Protein AF-A0A2R6XZ81-F1 (afdb_monomer_lite)

Structure (mmCIF, N/CA/C/O backbone):
data_AF-A0A2R6XZ81-F1
#
_entry.id   AF-A0A2R6XZ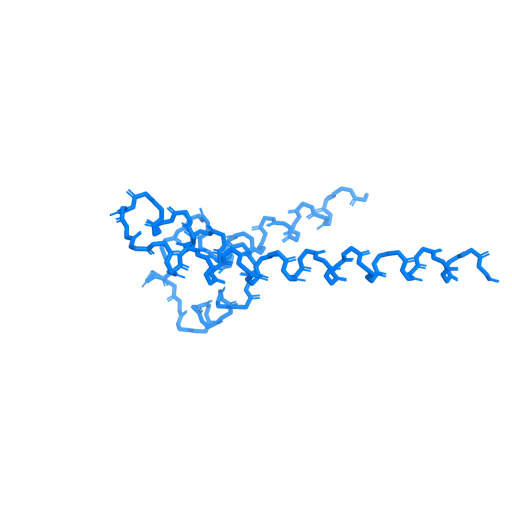81-F1
#
loop_
_atom_site.group_PDB
_atom_site.id
_atom_site.type_symbol
_atom_site.label_atom_id
_atom_site.label_alt_id
_atom_site.label_comp_id
_atom_site.label_asym_id
_atom_site.label_entity_id
_atom_site.label_seq_id
_atom_site.pdbx_PDB_ins_code
_atom_site.Cartn_x
_atom_site.Cartn_y
_atom_site.Cartn_z
_atom_site.occupancy
_atom_site.B_iso_or_equiv
_atom_site.auth_seq_id
_atom_site.auth_comp_id
_atom_site.auth_asym_id
_atom_site.auth_atom_id
_atom_site.pdbx_PDB_model_num
ATOM 1 N N . MET A 1 1 ? 1.651 -22.716 -12.404 1.00 56.50 1 MET A N 1
ATOM 2 C CA . MET A 1 1 ? 2.355 -21.642 -11.665 1.00 56.50 1 MET A CA 1
ATOM 3 C C . MET A 1 1 ? 1.654 -20.278 -11.715 1.00 56.50 1 MET A C 1
ATOM 5 O O . MET A 1 1 ? 1.731 -19.588 -10.715 1.00 56.50 1 MET A O 1
ATOM 9 N N . MET A 1 2 ? 0.929 -19.891 -12.780 1.00 68.75 2 MET A N 1
ATOM 10 C CA . MET A 1 2 ? 0.294 -18.554 -12.854 1.00 68.75 2 MET A CA 1
ATOM 11 C C . MET A 1 2 ? -0.866 -18.309 -11.869 1.00 68.75 2 MET A C 1
ATOM 13 O O . MET A 1 2 ? -0.987 -17.209 -11.348 1.00 68.75 2 MET A O 1
ATOM 17 N N . VAL A 1 3 ? -1.682 -19.325 -11.562 1.00 85.81 3 VAL A N 1
ATOM 18 C CA . VAL A 1 3 ? -2.903 -19.151 -10.745 1.00 85.81 3 VAL A CA 1
ATOM 19 C C . VAL A 1 3 ? -2.604 -18.608 -9.346 1.00 85.81 3 VAL A C 1
ATOM 21 O O . VAL A 1 3 ? -3.291 -17.707 -8.879 1.00 85.81 3 VAL A O 1
ATOM 24 N N . LEU A 1 4 ? -1.555 -19.114 -8.691 1.00 88.19 4 LEU A N 1
ATOM 25 C CA . LEU A 1 4 ? -1.205 -18.686 -7.338 1.00 88.19 4 LEU A CA 1
ATOM 26 C C . LEU A 1 4 ? -0.783 -17.211 -7.318 1.00 88.19 4 LEU A C 1
ATOM 28 O O . LEU A 1 4 ? -1.281 -16.441 -6.505 1.00 88.19 4 LEU A O 1
ATOM 32 N N . SER A 1 5 ? 0.076 -16.802 -8.253 1.00 86.00 5 SER A N 1
ATOM 33 C CA . SER A 1 5 ? 0.504 -15.408 -8.393 1.00 86.00 5 SER A CA 1
ATOM 34 C C . SER A 1 5 ? -0.678 -14.478 -8.665 1.00 86.00 5 SER A C 1
ATOM 36 O O . SER A 1 5 ? -0.782 -13.430 -8.036 1.00 86.00 5 SER A O 1
ATOM 38 N N . SER A 1 6 ? -1.602 -14.877 -9.543 1.00 89.12 6 SER A N 1
ATOM 39 C CA . SER A 1 6 ? -2.812 -14.102 -9.829 1.00 89.12 6 SER A CA 1
ATOM 40 C C . SER A 1 6 ? -3.709 -13.955 -8.600 1.00 89.12 6 SER A C 1
ATOM 42 O O . SER A 1 6 ? -4.175 -12.854 -8.328 1.00 89.12 6 SER A O 1
ATOM 44 N N . LEU A 1 7 ? -3.906 -15.025 -7.821 1.00 91.88 7 LEU A N 1
ATOM 45 C CA . LEU A 1 7 ? -4.686 -14.971 -6.580 1.00 91.88 7 LEU A CA 1
ATOM 46 C C . LEU A 1 7 ? -4.053 -14.032 -5.550 1.00 91.88 7 LEU A C 1
ATOM 48 O O . LEU A 1 7 ? -4.763 -13.239 -4.936 1.00 91.88 7 LEU A O 1
ATOM 52 N N . PHE A 1 8 ? -2.727 -14.070 -5.400 1.00 90.56 8 PHE A N 1
ATOM 53 C CA . PHE A 1 8 ? -2.019 -13.148 -4.513 1.00 90.56 8 PHE A CA 1
ATOM 54 C C . PHE A 1 8 ? -2.166 -11.695 -4.962 1.00 90.56 8 PHE A C 1
ATOM 56 O O . PHE A 1 8 ? -2.486 -10.836 -4.143 1.00 90.56 8 PHE A O 1
ATOM 63 N N . VAL A 1 9 ? -1.969 -11.407 -6.250 1.00 90.00 9 VAL A N 1
ATOM 64 C CA . VAL A 1 9 ? -2.071 -10.038 -6.776 1.00 90.00 9 VAL A CA 1
ATOM 65 C C . VAL A 1 9 ? -3.494 -9.506 -6.633 1.00 90.00 9 VAL A C 1
ATOM 67 O O . VAL A 1 9 ? -3.685 -8.414 -6.101 1.00 90.00 9 VAL A O 1
ATOM 70 N N . VAL A 1 10 ? -4.501 -10.277 -7.048 1.00 92.50 10 VAL A N 1
ATOM 71 C CA . VAL A 1 10 ? -5.906 -9.853 -6.972 1.00 92.50 10 VAL A CA 1
ATOM 72 C C . VAL A 1 10 ? -6.349 -9.702 -5.518 1.00 92.50 10 VAL A C 1
ATOM 74 O O . VAL A 1 10 ? -6.897 -8.663 -5.159 1.00 92.50 10 VAL A O 1
ATOM 77 N N . GLY A 1 11 ? -6.049 -10.682 -4.662 1.00 92.00 11 GLY A N 1
ATOM 78 C CA . GLY A 1 11 ? -6.424 -10.649 -3.248 1.00 92.00 11 GLY A CA 1
ATOM 79 C C . GLY A 1 11 ? -5.795 -9.480 -2.489 1.00 92.00 11 GLY A C 1
ATOM 80 O O . GLY A 1 11 ? -6.479 -8.797 -1.732 1.00 92.00 11 GLY A O 1
ATOM 81 N N . THR A 1 12 ? -4.514 -9.190 -2.729 1.00 91.50 12 THR A N 1
ATOM 82 C CA . THR A 1 12 ? -3.844 -8.037 -2.100 1.00 91.50 12 THR A CA 1
ATOM 83 C C . THR A 1 12 ? -4.348 -6.703 -2.645 1.00 91.50 12 THR A C 1
ATOM 85 O O . THR A 1 12 ? -4.524 -5.769 -1.870 1.00 91.50 12 THR A O 1
ATOM 88 N N . SER A 1 13 ? -4.672 -6.618 -3.939 1.00 90.62 13 SER A N 1
ATOM 89 C CA . SER A 1 13 ? -5.272 -5.415 -4.540 1.00 90.62 13 SER A CA 1
ATOM 90 C C . SER A 1 13 ? -6.669 -5.129 -3.982 1.00 90.62 13 SER A C 1
ATOM 92 O O . SER A 1 13 ? -7.016 -3.982 -3.714 1.00 90.62 13 SER A O 1
ATOM 94 N N . MET A 1 14 ? -7.458 -6.179 -3.757 1.00 91.62 14 MET A N 1
ATOM 95 C CA . MET A 1 14 ? -8.745 -6.110 -3.071 1.00 91.62 14 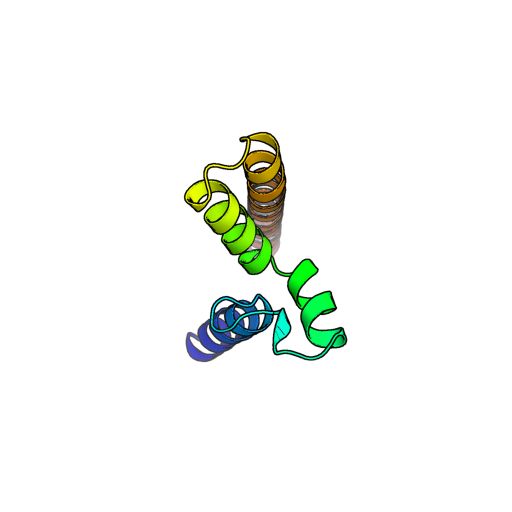MET A CA 1
ATOM 96 C C . MET A 1 14 ? -8.590 -5.602 -1.633 1.00 91.62 14 MET A C 1
ATOM 98 O O . MET A 1 14 ? -9.216 -4.615 -1.259 1.00 91.62 14 MET A O 1
ATOM 102 N N . LEU A 1 15 ? -7.704 -6.220 -0.843 1.00 92.12 15 LEU A N 1
ATOM 103 C CA . LEU A 1 15 ? -7.436 -5.800 0.539 1.00 92.12 15 LEU A CA 1
ATOM 104 C C . LEU A 1 15 ? -6.928 -4.357 0.637 1.00 92.12 15 LEU A C 1
ATOM 106 O O . LEU A 1 15 ? -7.239 -3.672 1.603 1.00 92.12 15 LEU A O 1
ATOM 110 N N . ALA A 1 16 ? -6.177 -3.898 -0.360 1.00 91.25 16 ALA A N 1
ATOM 111 C CA . ALA A 1 16 ? -5.663 -2.539 -0.441 1.00 91.25 16 ALA A CA 1
ATOM 112 C C . ALA A 1 16 ? -6.711 -1.476 -0.822 1.00 91.25 16 ALA A C 1
ATOM 114 O O . ALA A 1 16 ? -6.382 -0.295 -0.817 1.00 91.25 16 ALA A O 1
ATOM 115 N N . GLY A 1 17 ? -7.943 -1.869 -1.169 1.00 90.00 17 GLY A N 1
ATOM 116 C CA . GLY A 1 17 ? -9.000 -0.931 -1.560 1.00 90.00 17 GLY A CA 1
ATOM 117 C C . GLY A 1 17 ? -8.998 -0.545 -3.043 1.00 90.00 17 GLY A C 1
ATOM 118 O O . GLY A 1 17 ? -9.633 0.431 -3.422 1.00 90.00 17 GLY A O 1
ATOM 119 N N . ALA A 1 18 ? -8.334 -1.307 -3.922 1.00 89.56 18 ALA A N 1
ATOM 120 C CA . ALA A 1 18 ? -8.348 -1.011 -5.364 1.00 89.56 18 ALA A CA 1
ATOM 121 C C . ALA A 1 18 ? -9.723 -1.243 -6.021 1.00 89.56 18 ALA A C 1
ATOM 123 O O . ALA A 1 18 ? -9.984 -0.740 -7.109 1.00 89.56 18 ALA A O 1
ATOM 124 N N . PHE A 1 19 ? -10.588 -2.033 -5.379 1.00 90.00 19 PHE A N 1
ATOM 125 C CA . PHE A 1 19 ? -11.893 -2.443 -5.909 1.00 90.00 19 PHE A CA 1
ATOM 126 C C . PHE A 1 19 ? -13.071 -1.756 -5.201 1.00 90.00 19 PHE A C 1
ATOM 128 O O . PHE A 1 19 ? -14.183 -1.764 -5.722 1.00 90.00 19 PHE A O 1
ATOM 135 N N . TRP A 1 20 ? -12.849 -1.190 -4.013 1.00 88.12 20 TRP A N 1
ATOM 136 C CA . TRP A 1 20 ? -13.879 -0.583 -3.167 1.00 88.12 20 TRP A CA 1
ATOM 137 C C . TRP A 1 20 ? -13.263 0.456 -2.229 1.00 88.12 20 TRP A C 1
ATOM 139 O O . TRP A 1 20 ? -12.087 0.356 -1.887 1.00 88.12 20 TRP A O 1
ATOM 149 N N . SER A 1 21 ? -14.067 1.411 -1.749 1.00 87.25 21 SER A N 1
ATOM 150 C CA . SER A 1 21 ? -13.603 2.332 -0.704 1.00 87.25 21 SER A CA 1
ATOM 151 C C . SER A 1 21 ? -13.352 1.586 0.608 1.00 87.25 21 SER A C 1
ATOM 153 O O . SER A 1 21 ? -14.174 0.765 1.030 1.00 87.25 21 SER A O 1
ATOM 155 N N . LEU A 1 22 ? -12.236 1.894 1.274 1.00 88.56 22 LEU A N 1
ATOM 156 C CA . LEU A 1 22 ? -11.876 1.303 2.566 1.00 88.56 22 LEU A CA 1
ATOM 157 C C . LEU A 1 22 ? -12.872 1.666 3.683 1.00 88.56 22 LEU A C 1
ATOM 159 O O . LEU A 1 22 ? -12.994 0.923 4.655 1.00 88.56 22 LEU A O 1
ATOM 163 N N . ASP A 1 23 ? -13.664 2.724 3.505 1.00 89.81 23 ASP A N 1
ATOM 164 C CA . ASP A 1 23 ? -14.709 3.127 4.457 1.00 89.81 23 ASP A CA 1
ATOM 165 C C . ASP A 1 23 ? -15.863 2.114 4.558 1.00 89.81 23 ASP A C 1
ATOM 167 O O . ASP A 1 23 ? -16.623 2.120 5.524 1.00 89.81 23 ASP A O 1
ATOM 171 N N . LEU A 1 24 ? -16.005 1.234 3.559 1.00 90.88 24 LEU A N 1
ATOM 172 C CA . LEU A 1 24 ? -17.081 0.240 3.478 1.00 90.88 24 LEU A CA 1
ATOM 173 C C . LEU A 1 24 ? -16.701 -1.115 4.092 1.00 90.88 24 LEU A C 1
ATOM 175 O O . LEU A 1 24 ? -17.553 -1.999 4.195 1.00 90.88 24 LEU A O 1
ATOM 179 N N . VAL A 1 25 ? -15.435 -1.306 4.474 1.00 91.44 25 VAL A N 1
ATOM 180 C CA . VAL A 1 25 ? -14.940 -2.568 5.042 1.00 91.44 25 VAL A CA 1
ATOM 181 C C . VAL A 1 25 ? -14.687 -2.466 6.543 1.00 91.44 25 VAL A C 1
ATOM 183 O O . VAL A 1 25 ? -14.658 -1.382 7.121 1.00 91.44 25 VAL A O 1
ATOM 186 N N . SER A 1 26 ? -14.506 -3.618 7.196 1.00 92.94 26 SER A N 1
ATOM 187 C CA . SER A 1 26 ? -14.294 -3.683 8.644 1.00 92.94 26 SER A CA 1
ATOM 188 C C . SER A 1 26 ? -13.003 -2.967 9.081 1.00 92.94 26 SER A C 1
ATOM 190 O O . SER A 1 26 ? -12.033 -2.928 8.317 1.00 92.94 26 SER A O 1
ATOM 192 N N . PRO A 1 27 ? -12.917 -2.483 10.336 1.00 92.88 27 PRO A N 1
ATOM 193 C CA . PRO A 1 27 ? -11.715 -1.815 10.848 1.00 92.88 27 PRO A CA 1
ATOM 194 C C . PRO A 1 27 ? -10.442 -2.666 10.737 1.00 92.88 27 PRO A C 1
ATOM 196 O O . PRO A 1 27 ? -9.356 -2.154 10.478 1.00 92.88 27 PRO A O 1
ATOM 199 N N . THR A 1 28 ? -10.565 -3.990 10.877 1.00 92.19 28 THR A N 1
ATOM 200 C CA . THR A 1 28 ? -9.442 -4.916 10.689 1.00 92.19 28 THR A CA 1
ATOM 201 C C . THR A 1 28 ? -8.921 -4.886 9.255 1.00 92.19 28 THR A C 1
ATOM 203 O O . THR A 1 28 ? -7.711 -4.871 9.049 1.00 92.19 28 THR A O 1
ATOM 206 N N . MET A 1 29 ? -9.809 -4.849 8.260 1.00 90.19 29 MET A N 1
ATOM 207 C CA . MET A 1 29 ? -9.406 -4.762 6.855 1.00 90.19 29 MET A CA 1
ATOM 208 C C . MET A 1 29 ? -8.783 -3.406 6.530 1.00 90.19 29 MET A C 1
ATOM 210 O O . MET A 1 29 ? -7.770 -3.369 5.839 1.00 90.19 29 MET A O 1
ATOM 214 N N . GLN A 1 30 ? -9.324 -2.318 7.084 1.00 91.31 30 GLN A N 1
ATOM 215 C CA . GLN A 1 30 ? -8.728 -0.984 6.955 1.00 91.31 30 GLN A CA 1
ATOM 216 C C . GLN A 1 30 ? -7.301 -0.965 7.512 1.00 91.31 30 GLN A C 1
ATOM 218 O O . GLN A 1 30 ? -6.381 -0.485 6.857 1.00 91.31 30 GLN A O 1
ATOM 223 N N . MET A 1 31 ? -7.088 -1.574 8.684 1.00 90.88 31 MET A N 1
ATOM 224 C CA . MET A 1 31 ? -5.755 -1.705 9.267 1.00 90.88 31 MET A CA 1
ATOM 225 C C . MET A 1 31 ? -4.818 -2.510 8.360 1.00 90.88 31 MET A C 1
ATOM 227 O O . MET A 1 31 ? -3.691 -2.083 8.134 1.00 90.88 31 MET A O 1
ATOM 231 N N . VAL A 1 32 ? -5.264 -3.641 7.804 1.00 90.56 32 VAL A N 1
ATOM 232 C CA . VAL A 1 32 ? -4.452 -4.449 6.873 1.00 90.56 32 VAL A CA 1
ATOM 233 C C . VAL A 1 32 ? -4.096 -3.660 5.610 1.00 90.56 32 VAL A C 1
ATOM 235 O O . VAL A 1 32 ? -2.954 -3.735 5.156 1.00 90.56 32 VAL A O 1
ATOM 238 N N . ALA A 1 33 ? -5.027 -2.866 5.078 1.00 88.81 33 ALA A N 1
ATOM 239 C CA . ALA A 1 33 ? -4.806 -2.046 3.892 1.00 88.81 33 ALA A CA 1
ATOM 240 C C . ALA A 1 33 ? -3.633 -1.066 4.064 1.00 88.81 33 ALA A C 1
ATOM 242 O O . ALA A 1 33 ? -2.868 -0.865 3.122 1.00 88.81 33 ALA A O 1
ATOM 243 N N . THR A 1 34 ? -3.410 -0.542 5.280 1.00 88.00 34 THR A N 1
ATOM 244 C CA . THR A 1 34 ? -2.281 0.368 5.565 1.00 88.00 34 THR A CA 1
ATOM 245 C C . THR A 1 34 ? -0.897 -0.262 5.372 1.00 88.00 34 THR A C 1
ATOM 247 O O . THR A 1 34 ? 0.087 0.466 5.222 1.00 88.00 34 THR A O 1
ATOM 250 N N . TRP A 1 35 ? -0.809 -1.596 5.337 1.00 88.31 35 TRP A N 1
ATOM 251 C CA . TRP A 1 35 ? 0.433 -2.349 5.127 1.00 88.31 35 TRP A CA 1
ATOM 252 C C . TRP A 1 35 ? 0.627 -2.816 3.684 1.00 88.31 35 TRP A C 1
ATOM 254 O O . TRP A 1 35 ? 1.677 -3.371 3.357 1.00 88.31 35 TRP A O 1
ATOM 264 N N . MET A 1 36 ? -0.376 -2.638 2.824 1.00 90.56 36 MET A N 1
ATOM 265 C CA . MET A 1 36 ? -0.309 -3.102 1.446 1.00 90.56 36 MET A CA 1
ATOM 266 C C . MET A 1 36 ? 0.355 -2.036 0.568 1.00 90.56 36 MET A C 1
ATOM 268 O O . MET A 1 36 ? -0.125 -0.901 0.528 1.00 90.56 36 MET A O 1
ATOM 272 N N . PRO A 1 37 ? 1.402 -2.378 -0.206 1.00 90.38 37 PRO A N 1
ATOM 273 C CA . PRO A 1 37 ? 2.035 -1.416 -1.104 1.00 90.38 37 PRO A CA 1
ATOM 274 C C . PRO A 1 37 ? 1.046 -0.875 -2.144 1.00 90.38 37 PRO A C 1
ATOM 276 O O . PRO A 1 37 ? 1.101 0.299 -2.493 1.00 90.38 37 PRO A O 1
ATOM 279 N N . GLN A 1 38 ? 0.081 -1.686 -2.586 1.00 90.56 38 GLN A N 1
ATOM 280 C CA . GLN A 1 38 ? -0.979 -1.248 -3.496 1.00 90.56 38 GLN A CA 1
ATOM 281 C C . GLN A 1 38 ? -1.822 -0.105 -2.905 1.00 90.56 38 GLN A C 1
ATOM 283 O O . GLN A 1 38 ? -2.239 0.772 -3.654 1.00 90.56 38 GLN A O 1
ATOM 288 N N . GLY A 1 39 ? -2.028 -0.074 -1.583 1.00 89.19 39 GLY A N 1
ATOM 289 C CA . GLY A 1 39 ? -2.790 0.983 -0.910 1.00 89.19 39 GLY A CA 1
ATOM 290 C C . GLY A 1 39 ? -2.059 2.320 -0.976 1.00 89.19 39 GLY A C 1
ATOM 291 O O . GLY A 1 39 ? -2.628 3.323 -1.385 1.00 89.19 39 GLY A O 1
ATOM 292 N N . TRP A 1 40 ? -0.747 2.313 -0.724 1.00 89.94 40 TRP A N 1
ATOM 293 C CA . TRP A 1 40 ? 0.081 3.517 -0.853 1.00 89.94 40 TRP A CA 1
ATOM 294 C C . TRP A 1 40 ? 0.106 4.062 -2.288 1.00 89.94 40 TRP A C 1
ATOM 296 O O . TRP A 1 40 ? 0.228 5.268 -2.485 1.00 89.94 40 TRP A O 1
ATOM 306 N N . ALA A 1 41 ? -0.019 3.194 -3.299 1.00 88.88 41 ALA A N 1
ATOM 307 C CA . ALA A 1 41 ? -0.128 3.625 -4.694 1.00 88.88 41 ALA A CA 1
ATOM 308 C C . ALA A 1 41 ? -1.456 4.322 -4.980 1.00 88.88 41 ALA A C 1
ATOM 310 O O . ALA A 1 41 ? -1.466 5.351 -5.654 1.00 88.88 41 ALA A O 1
ATOM 311 N N . LEU A 1 42 ? -2.556 3.796 -4.444 1.00 89.00 42 LEU A N 1
ATOM 312 C CA . LEU A 1 42 ? -3.871 4.417 -4.569 1.00 89.00 42 LEU A CA 1
ATOM 313 C C . LEU A 1 42 ? -3.926 5.760 -3.839 1.00 89.00 42 LEU A C 1
ATOM 315 O O . LEU A 1 42 ? -4.420 6.724 -4.417 1.00 89.00 42 LEU A O 1
ATOM 319 N N . ASP A 1 43 ? -3.345 5.855 -2.642 1.00 87.06 43 ASP A N 1
ATOM 320 C CA . ASP A 1 43 ? -3.244 7.113 -1.894 1.00 87.06 43 ASP A CA 1
ATOM 321 C C . ASP A 1 43 ? -2.452 8.165 -2.682 1.00 87.06 43 ASP A C 1
ATOM 323 O O . ASP A 1 43 ? -2.892 9.305 -2.831 1.00 87.06 43 ASP A O 1
ATOM 327 N N . ALA A 1 44 ? -1.300 7.779 -3.247 1.00 86.19 44 ALA A N 1
ATOM 328 C CA . ALA A 1 44 ? -0.484 8.672 -4.067 1.00 86.19 44 ALA A CA 1
ATOM 329 C C . ALA A 1 44 ? -1.250 9.181 -5.298 1.00 86.19 44 ALA A C 1
ATOM 331 O O . ALA A 1 44 ? -1.188 10.370 -5.612 1.00 86.19 44 ALA A O 1
ATOM 332 N N . LEU A 1 45 ? -1.979 8.290 -5.981 1.00 87.06 45 LEU A N 1
ATOM 333 C CA . LEU A 1 45 ? -2.810 8.641 -7.131 1.00 87.06 45 LEU A CA 1
ATOM 334 C C . LEU A 1 45 ? -3.969 9.556 -6.728 1.00 87.06 45 LEU A C 1
ATOM 336 O O . LEU A 1 45 ? -4.202 10.556 -7.398 1.00 87.06 45 LEU A O 1
ATOM 340 N N . GLY A 1 46 ? -4.659 9.259 -5.626 1.00 86.56 46 GLY A N 1
ATOM 341 C CA . GLY A 1 46 ? -5.752 10.082 -5.110 1.00 86.56 46 GLY A CA 1
ATOM 342 C C . GLY A 1 46 ? -5.295 11.502 -4.780 1.00 86.56 46 GLY A C 1
ATOM 343 O O . GLY A 1 46 ? -5.902 12.469 -5.236 1.00 86.56 46 GLY A O 1
ATOM 344 N N . LEU A 1 47 ? -4.174 11.638 -4.067 1.00 85.81 47 LEU A N 1
ATOM 345 C CA . LEU A 1 47 ? -3.571 12.937 -3.752 1.00 85.81 47 LEU A CA 1
ATOM 346 C C . LEU A 1 47 ? -3.144 13.697 -5.016 1.00 85.81 47 LEU A C 1
ATOM 348 O O . LEU A 1 47 ? -3.379 14.901 -5.119 1.00 85.81 47 LEU A O 1
ATOM 352 N N . ALA A 1 48 ? -2.567 12.996 -5.998 1.00 84.50 48 ALA A N 1
ATOM 353 C CA . ALA A 1 48 ? -2.171 13.590 -7.272 1.00 84.50 48 ALA A CA 1
ATOM 354 C C . ALA A 1 48 ? -3.378 14.081 -8.091 1.00 84.50 48 ALA A C 1
ATOM 356 O O . ALA A 1 48 ? -3.326 15.170 -8.661 1.00 84.50 48 ALA A O 1
ATOM 357 N N . PHE A 1 49 ? -4.473 13.315 -8.132 1.00 85.75 49 PHE A N 1
ATOM 358 C CA . PHE A 1 49 ? -5.689 13.692 -8.859 1.00 85.75 49 PHE A CA 1
ATOM 359 C C . PHE A 1 49 ? -6.472 14.820 -8.183 1.00 85.75 49 PHE A C 1
ATOM 361 O O . PHE A 1 49 ? -7.072 15.636 -8.880 1.00 85.75 49 PHE A O 1
ATOM 368 N N . ASN A 1 50 ? -6.427 14.910 -6.854 1.00 84.88 50 ASN A N 1
ATOM 369 C CA . ASN A 1 50 ? -7.082 15.979 -6.097 1.00 84.88 50 ASN A CA 1
ATOM 370 C C . ASN A 1 50 ? -6.288 17.299 -6.094 1.00 84.88 50 ASN A C 1
ATOM 372 O O . ASN A 1 50 ? -6.752 18.291 -5.536 1.00 84.88 50 ASN A O 1
ATOM 376 N N . GLY A 1 51 ? -5.105 17.333 -6.722 1.00 77.25 51 GLY A N 1
ATOM 377 C CA . GLY A 1 51 ? -4.258 18.525 -6.786 1.00 77.25 51 GLY A CA 1
ATOM 378 C C . GLY A 1 51 ? -3.630 18.906 -5.443 1.00 77.25 51 GLY A C 1
ATOM 379 O O . GLY A 1 51 ? -3.227 20.056 -5.262 1.00 77.25 51 GLY A O 1
ATOM 380 N N . GLU A 1 52 ? -3.557 17.968 -4.494 1.00 72.75 52 GLU A N 1
ATOM 381 C CA . GLU A 1 52 ? -2.970 18.224 -3.182 1.00 72.75 52 GLU A CA 1
ATOM 382 C C . GLU A 1 52 ? -1.443 18.376 -3.251 1.00 72.75 52 GLU A C 1
ATOM 384 O O . GLU A 1 52 ? -0.772 17.912 -4.176 1.00 72.75 52 GLU A O 1
ATOM 389 N N . SER A 1 53 ? -0.878 19.064 -2.252 1.00 66.25 53 SER A N 1
ATOM 390 C CA . SER A 1 53 ? 0.547 19.400 -2.209 1.00 66.25 53 SER A CA 1
ATOM 391 C C . SER A 1 53 ? 1.446 18.167 -2.383 1.00 66.25 53 SER A C 1
ATOM 393 O O . SER A 1 53 ? 1.220 17.113 -1.782 1.00 66.25 53 SER A O 1
ATOM 395 N N . GLY A 1 54 ? 2.521 18.316 -3.166 1.00 67.44 54 GLY A N 1
ATOM 396 C CA . GLY A 1 54 ? 3.407 17.209 -3.537 1.00 67.44 54 GLY A CA 1
ATOM 397 C C . GLY A 1 54 ? 3.996 16.433 -2.354 1.00 67.44 54 GLY A C 1
ATOM 398 O O . GLY A 1 54 ? 4.328 15.267 -2.518 1.00 67.44 54 GLY A O 1
ATOM 399 N N . ALA A 1 55 ? 4.075 17.017 -1.153 1.00 75.44 55 ALA A N 1
ATOM 400 C CA . ALA A 1 55 ? 4.604 16.349 0.037 1.00 75.44 55 ALA A CA 1
ATOM 401 C C . ALA A 1 55 ? 3.887 15.022 0.355 1.00 75.44 55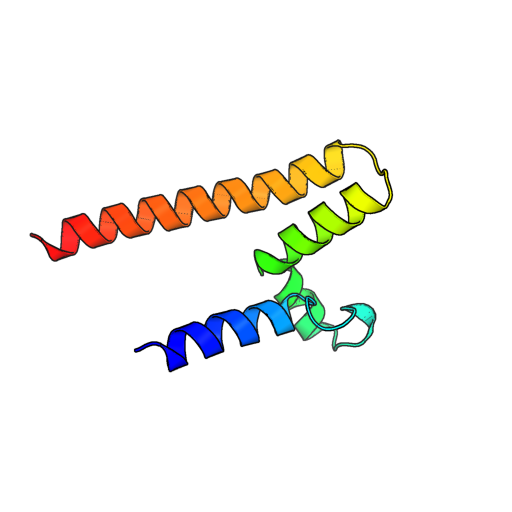 ALA A C 1
ATOM 403 O O . ALA A 1 55 ? 4.557 14.026 0.626 1.00 75.44 55 ALA A O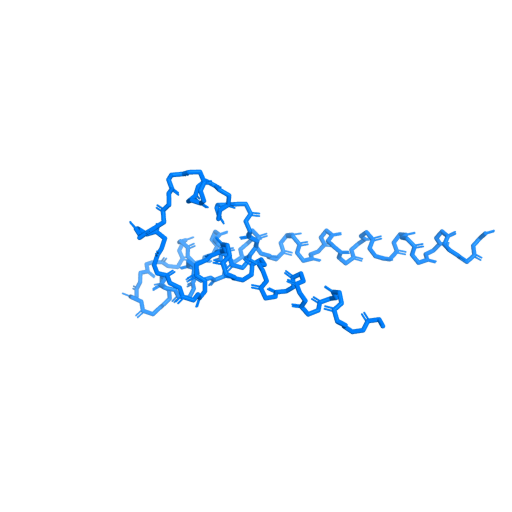 1
ATOM 404 N N . GLY A 1 56 ? 2.552 14.974 0.263 1.00 74.00 56 GLY A N 1
ATOM 405 C CA . GLY A 1 56 ? 1.787 13.743 0.503 1.00 74.00 56 GLY A CA 1
ATOM 406 C C . GLY A 1 56 ? 2.051 12.674 -0.563 1.00 74.00 56 GLY A C 1
ATOM 407 O O . GLY A 1 56 ? 2.317 11.514 -0.241 1.00 74.00 56 GLY A O 1
ATOM 408 N N . VAL A 1 57 ? 2.091 13.093 -1.831 1.00 78.56 57 VAL A N 1
ATOM 409 C CA . VAL A 1 57 ? 2.415 12.230 -2.979 1.00 78.56 57 VAL A CA 1
ATOM 410 C C . VAL A 1 57 ? 3.839 11.675 -2.867 1.00 78.56 57 VAL A C 1
ATOM 412 O O . VAL A 1 57 ? 4.056 10.484 -3.085 1.00 78.56 57 VAL A O 1
ATOM 415 N N . TYR A 1 58 ? 4.814 12.499 -2.468 1.00 81.00 58 TYR A N 1
ATOM 416 C CA . TYR A 1 58 ? 6.206 12.079 -2.294 1.00 81.00 58 TYR A CA 1
ATOM 417 C C . TYR A 1 58 ? 6.384 11.101 -1.133 1.00 81.00 58 TYR A C 1
ATOM 419 O O . TYR A 1 58 ? 7.193 10.183 -1.243 1.00 81.00 58 TYR A O 1
ATOM 427 N N . VAL A 1 59 ? 5.630 11.244 -0.038 1.00 84.00 59 VAL A N 1
ATOM 428 C CA . VAL A 1 59 ? 5.680 10.285 1.078 1.00 84.00 59 VAL A CA 1
ATOM 429 C C . VAL A 1 59 ? 5.138 8.923 0.644 1.00 84.00 59 VAL A C 1
ATOM 431 O O . VAL A 1 59 ? 5.791 7.903 0.874 1.00 84.00 59 VAL A O 1
ATOM 434 N N . ALA A 1 60 ? 3.974 8.890 -0.008 1.00 82.69 60 ALA A N 1
ATOM 435 C CA . ALA A 1 60 ? 3.376 7.646 -0.487 1.00 82.69 60 ALA A CA 1
ATOM 436 C C . ALA A 1 60 ? 4.233 6.985 -1.589 1.00 82.69 60 ALA A C 1
ATOM 438 O O . ALA A 1 60 ? 4.570 5.801 -1.500 1.00 82.69 60 ALA A O 1
ATOM 439 N N . GLY A 1 61 ? 4.701 7.776 -2.560 1.00 83.25 61 GLY A N 1
ATOM 440 C CA . GLY A 1 61 ? 5.631 7.334 -3.601 1.00 83.25 61 GLY A CA 1
ATOM 441 C C . GLY A 1 61 ? 6.983 6.867 -3.052 1.00 83.25 61 GLY A C 1
ATOM 442 O O . GLY A 1 61 ? 7.536 5.874 -3.522 1.00 83.25 61 GLY A O 1
ATOM 443 N N . GLY A 1 62 ? 7.499 7.518 -2.008 1.00 86.25 62 GLY A N 1
ATOM 444 C CA . GLY A 1 62 ? 8.741 7.131 -1.339 1.00 86.25 62 GLY A CA 1
ATOM 445 C C . GLY A 1 62 ? 8.638 5.765 -0.660 1.00 86.25 62 GLY A C 1
ATOM 446 O O . GLY A 1 62 ? 9.528 4.928 -0.824 1.00 86.25 62 GLY A O 1
ATOM 447 N N . LYS A 1 63 ? 7.530 5.492 0.044 1.00 87.44 63 LYS A N 1
ATOM 448 C CA . LYS A 1 63 ? 7.273 4.175 0.657 1.00 87.44 63 LYS A CA 1
ATOM 449 C C . LYS A 1 63 ? 7.238 3.059 -0.389 1.00 87.44 63 LYS A C 1
ATOM 451 O O . LYS A 1 63 ? 7.854 2.012 -0.180 1.00 87.44 63 LYS A O 1
ATOM 456 N N . LEU A 1 64 ? 6.577 3.302 -1.523 1.00 89.56 64 LEU A N 1
ATOM 457 C CA . LEU A 1 64 ? 6.533 2.382 -2.665 1.00 89.56 64 LEU A CA 1
ATOM 458 C C . LEU A 1 64 ? 7.910 2.115 -3.263 1.00 89.56 64 LEU A C 1
ATOM 460 O O . LEU A 1 64 ? 8.285 0.965 -3.486 1.00 89.56 64 LEU A O 1
ATOM 464 N N . PHE A 1 65 ? 8.675 3.176 -3.512 1.00 89.88 65 PHE A N 1
ATOM 465 C CA . PHE A 1 65 ? 10.008 3.048 -4.082 1.00 89.88 65 PHE A CA 1
ATOM 466 C C . PHE A 1 65 ? 10.917 2.214 -3.173 1.00 89.88 65 PHE A C 1
ATOM 468 O O . PHE A 1 65 ? 11.561 1.272 -3.636 1.00 89.88 65 PHE A O 1
ATOM 475 N N . LEU A 1 66 ? 10.909 2.493 -1.866 1.00 91.94 66 LEU A N 1
ATOM 476 C CA . LEU A 1 66 ? 11.694 1.743 -0.885 1.00 91.94 66 LEU A CA 1
ATOM 477 C C . LEU A 1 66 ? 11.295 0.265 -0.831 1.00 91.94 66 LEU A C 1
ATOM 479 O O . LEU A 1 66 ? 12.170 -0.600 -0.833 1.00 91.94 66 LEU A O 1
ATOM 483 N N . THR A 1 67 ? 9.996 -0.045 -0.832 1.00 90.19 67 THR A N 1
ATOM 484 C CA . THR A 1 67 ? 9.542 -1.447 -0.861 1.00 90.19 67 THR A CA 1
ATOM 485 C C . THR A 1 67 ? 9.955 -2.155 -2.148 1.00 90.19 67 THR A C 1
ATOM 487 O O . THR A 1 67 ? 10.409 -3.297 -2.084 1.00 90.19 67 THR A O 1
ATOM 490 N N . GLY A 1 68 ? 9.888 -1.478 -3.298 1.00 90.25 68 GLY A N 1
ATOM 491 C CA . GLY A 1 68 ? 10.382 -2.004 -4.572 1.00 90.25 68 GLY A CA 1
ATOM 492 C C . GLY A 1 68 ? 11.883 -2.308 -4.548 1.00 90.25 68 GLY A C 1
ATOM 493 O O . GLY A 1 68 ? 12.297 -3.402 -4.935 1.00 90.25 68 GLY A O 1
ATOM 494 N N . VAL A 1 69 ? 12.699 -1.386 -4.027 1.00 93.75 69 VAL A N 1
ATOM 495 C CA . VAL A 1 69 ? 14.153 -1.573 -3.880 1.00 93.75 69 VAL A CA 1
ATOM 496 C C . VAL A 1 69 ? 14.475 -2.746 -2.953 1.00 93.75 69 VAL A C 1
ATOM 498 O O . VAL A 1 69 ? 15.342 -3.560 -3.279 1.00 93.75 69 VAL A O 1
ATOM 501 N N . ILE A 1 70 ? 13.771 -2.875 -1.825 1.00 92.69 70 ILE A N 1
ATOM 502 C CA . ILE A 1 70 ? 13.954 -3.992 -0.888 1.00 92.69 70 ILE A CA 1
ATOM 503 C C . ILE A 1 70 ? 13.592 -5.318 -1.564 1.00 92.69 70 ILE A C 1
ATOM 505 O O . ILE A 1 70 ? 14.390 -6.254 -1.532 1.00 92.69 70 ILE A O 1
ATOM 509 N N . ALA A 1 71 ? 12.430 -5.397 -2.219 1.00 90.62 71 ALA A N 1
ATOM 510 C CA . ALA A 1 71 ? 11.979 -6.610 -2.897 1.00 90.62 71 ALA A CA 1
ATOM 511 C C . ALA A 1 71 ? 12.942 -7.036 -4.019 1.00 90.62 71 ALA A C 1
ATOM 513 O O . ALA A 1 71 ? 13.285 -8.214 -4.130 1.00 90.62 71 ALA A O 1
ATOM 514 N N . PHE A 1 72 ? 13.434 -6.077 -4.807 1.00 92.12 72 PHE A N 1
ATOM 515 C CA . PHE A 1 72 ? 14.432 -6.325 -5.845 1.00 92.12 72 PHE A CA 1
ATOM 516 C C . PHE A 1 72 ? 15.776 -6.777 -5.259 1.00 92.12 72 PHE A C 1
ATOM 518 O O . PHE A 1 72 ? 16.384 -7.732 -5.733 1.00 92.12 72 PHE A O 1
ATOM 525 N N . SER A 1 73 ? 16.235 -6.148 -4.179 1.00 93.44 73 SER A N 1
ATOM 526 C CA . SER A 1 73 ? 17.495 -6.529 -3.530 1.00 93.44 73 SER A CA 1
ATOM 527 C C . SER A 1 73 ? 17.425 -7.941 -2.940 1.00 93.44 73 SER A C 1
ATOM 529 O O . SER A 1 73 ? 18.358 -8.731 -3.097 1.00 93.44 73 SER A O 1
ATOM 531 N N . LEU A 1 74 ? 16.304 -8.293 -2.304 1.00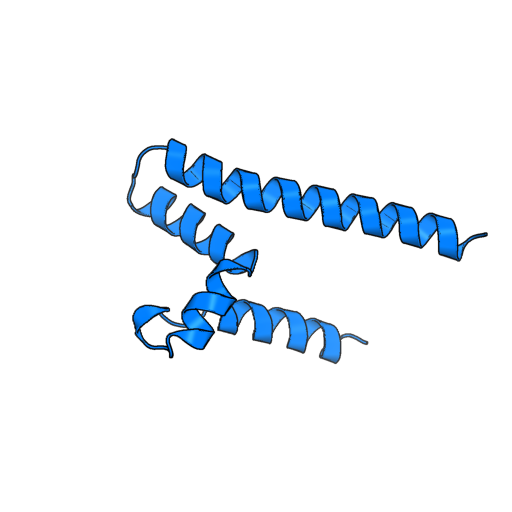 92.75 74 LEU A N 1
ATOM 532 C CA . LEU A 1 74 ? 16.066 -9.637 -1.775 1.00 92.75 74 LEU A CA 1
ATOM 533 C C . LEU A 1 74 ? 15.989 -10.688 -2.887 1.00 92.75 74 LEU A C 1
ATOM 535 O O . LEU A 1 74 ? 16.530 -11.781 -2.718 1.00 92.75 74 LEU A O 1
ATOM 539 N N . SER A 1 75 ? 15.378 -10.364 -4.031 1.00 88.69 75 SER A N 1
ATOM 540 C CA . SER A 1 75 ? 15.316 -11.292 -5.165 1.00 88.69 75 SER A CA 1
ATOM 541 C C . SER A 1 75 ? 16.705 -11.565 -5.752 1.00 88.69 75 SER A C 1
ATOM 543 O O . SER A 1 75 ? 17.036 -12.719 -6.034 1.00 88.69 75 SER A O 1
ATOM 545 N N . LEU A 1 76 ? 17.565 -10.543 -5.840 1.00 90.88 76 LEU A N 1
ATOM 546 C CA . LEU A 1 76 ? 18.963 -10.704 -6.248 1.00 90.88 76 LEU A CA 1
ATOM 547 C C . LEU A 1 76 ? 19.758 -11.570 -5.263 1.00 90.88 76 LEU A C 1
ATOM 549 O O . LEU A 1 76 ? 20.533 -12.429 -5.687 1.00 90.88 76 LEU A O 1
ATOM 553 N N . LEU A 1 77 ? 19.572 -11.371 -3.955 1.00 91.25 77 LEU A N 1
ATOM 554 C CA . LEU A 1 77 ? 20.231 -12.180 -2.924 1.00 91.25 77 LEU A CA 1
ATOM 555 C C . LEU A 1 77 ? 19.794 -13.648 -2.984 1.00 91.25 77 LEU A C 1
ATOM 557 O O . LEU A 1 77 ? 20.638 -14.540 -2.888 1.00 91.25 77 LEU A O 1
ATOM 561 N N . TRP A 1 78 ? 18.498 -13.903 -3.171 1.00 86.94 78 TRP A N 1
ATOM 562 C CA . TRP A 1 78 ? 17.966 -15.257 -3.313 1.00 86.94 78 TRP A CA 1
ATOM 563 C C . TRP A 1 78 ? 18.502 -15.950 -4.568 1.00 86.94 78 TRP A C 1
ATOM 565 O O . TRP A 1 78 ? 18.940 -17.095 -4.498 1.00 86.94 78 TRP A O 1
ATOM 575 N N . SER A 1 79 ? 18.538 -15.239 -5.698 1.00 87.19 79 SER A N 1
ATOM 576 C CA . SER A 1 79 ? 19.087 -15.748 -6.961 1.00 87.19 79 SER A CA 1
ATOM 577 C C . SER A 1 79 ? 20.551 -16.179 -6.817 1.00 87.19 79 SER A C 1
ATOM 579 O O . SER A 1 79 ? 20.919 -17.278 -7.225 1.00 87.19 79 SER A O 1
ATOM 581 N N . LYS A 1 80 ? 21.376 -15.371 -6.136 1.00 79.94 80 LYS A N 1
ATOM 582 C CA . LYS A 1 80 ? 22.779 -15.721 -5.858 1.00 79.94 80 LYS A CA 1
ATOM 583 C C . LYS A 1 80 ? 22.926 -16.955 -4.965 1.00 79.94 80 LYS A C 1
ATOM 585 O O . LYS A 1 80 ? 23.865 -17.715 -5.160 1.00 79.94 80 LYS A O 1
AT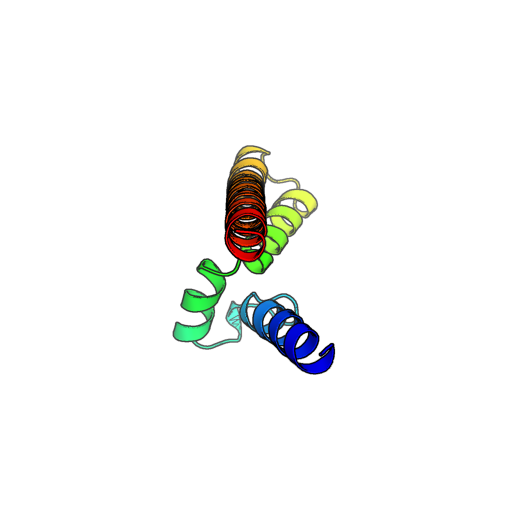OM 590 N N . ARG A 1 81 ? 22.022 -17.158 -4.001 1.00 76.62 81 ARG A N 1
ATOM 591 C CA . ARG A 1 81 ? 22.025 -18.341 -3.120 1.00 76.62 81 ARG A CA 1
ATOM 592 C C . ARG A 1 81 ? 21.534 -19.612 -3.810 1.00 76.62 81 ARG A C 1
ATOM 594 O O . ARG A 1 81 ? 21.949 -20.685 -3.416 1.00 76.62 81 ARG A O 1
ATOM 601 N N . ALA A 1 82 ? 20.664 -19.503 -4.811 1.00 69.50 82 ALA A N 1
ATOM 602 C CA . ALA A 1 82 ? 20.153 -20.656 -5.552 1.00 69.50 82 ALA A CA 1
ATOM 603 C C . ALA A 1 82 ? 21.169 -21.247 -6.554 1.00 69.50 82 ALA A C 1
ATOM 605 O O . ALA A 1 82 ? 20.939 -22.333 -7.077 1.00 69.50 82 ALA A O 1
ATOM 606 N N . LEU A 1 83 ? 22.257 -20.524 -6.842 1.00 61.44 83 LEU A N 1
ATOM 607 C CA . LEU A 1 83 ? 23.313 -20.917 -7.783 1.00 61.44 83 LEU A CA 1
ATOM 608 C C . LEU A 1 83 ? 24.607 -21.397 -7.094 1.00 61.44 83 LEU A C 1
ATOM 610 O O . LEU A 1 83 ? 25.554 -21.746 -7.797 1.00 61.44 83 LEU A O 1
ATOM 614 N N . ALA A 1 84 ? 24.660 -21.374 -5.758 1.00 55.50 84 ALA A N 1
ATOM 615 C CA . ALA A 1 84 ? 25.793 -21.808 -4.934 1.00 55.50 84 ALA A CA 1
ATOM 616 C C . ALA A 1 84 ? 25.468 -23.131 -4.232 1.00 55.50 84 ALA A C 1
ATOM 618 O O . ALA A 1 84 ? 26.404 -23.946 -4.083 1.00 55.50 84 ALA A O 1
#

Foldseek 3Di:
DVVVVVCVVVVLLVLLQVPHDPVPDDPVSVVVNVVRLNNLVVQLVVCVVVVHDCVSNCVSVVVNVVVVVVVVVVVVVVVVVVVD

Sequence (84 aa):
MMVLSSLFVVGTSMLAGAFWSLDLVSPTMQMVATWMPQGWALDALGLAFNGESGAGVYVAGGKLFLTGVIAFSLSLLWSKRALA

Radius of gyration: 15.55 Å; chains: 1; bounding box: 43×41×24 Å

Secondary structure (DSSP, 8-state):
-HHHHHHHHHHHHHHTTSSS-GGGS-HHHHHHHTT-HHHHHHHHHHHHHTT--HHHHHHHHHHHHHHHHHHHHHHHHHHHHHT-

pLDDT: mean 86.05, std 8.21, range [55.5, 93.75]

Organism: NCBI:txid2163959